Protein AF-A0A6G3X287-F1 (afdb_monomer)

Nearest PDB structures (foldseek):
  3trs-assembly2_D  TM=5.478E-01  e=7.166E+00  Aspergillus niger var. macrosporus
  3eee-assembly4_D  TM=2.713E-01  e=6.325E+00  Caldanaerobacter subterraneus subsp. tengcongensis
  6cww-assembly1_A  TM=2.935E-01  e=8.119E+00  Caldanaerobacter subterraneus

Solvent-accessible surface area (backbone atoms only — not comparable to full-atom values): 8153 Å² total; per-residue (Å²): 59,89,56,36,67,78,74,31,64,61,62,27,22,57,76,70,76,43,78,81,54,96,81,39,68,25,79,47,81,48,66,53,92,80,8,39,23,33,30,35,34,23,57,51,32,62,61,53,52,51,42,50,55,34,48,77,70,73,38,92,62,83,80,76,73,57,78,88,40,50,76,50,76,40,41,14,40,58,55,79,85,87,78,81,65,88,96,59,54,76,75,38,69,54,91,68,94,73,79,75,78,74,60,40,56,43,55,73,65,79,81,44,50,74,67,54,50,49,52,52,52,52,48,50,62,66,44,48,64,57,55,65,73,73,109

Mean predicted aligned error: 8.58 Å

Secondary structure (DSSP, 8-state):
-TTHHHH-HHHHHHHTT----TT--EEEEEE-TT-BEEEEEES-HHHHHHHHHHHHTT--------TTTEEEEEEB-SS----PPTTPPPPBPPPP-S-SPPPB----GGGS-HHHHHHHHHHHHHHHHHHHTT-

Sequence (135 aa):
FPGVLGDDYVAACDALALEPYEEGYGLVLGQDGEGARWTVVVEDAAQVAVAIAAWDCGMEHDLSPDERSMVCALPGWPMDLAVSAPGVPEPHDPETDGEGPAPLTPPDADAWGPAQRRLGADEIAAQWSVWREQL

Radius of gyration: 16.31 Å; Cα contacts (8 Å, |Δi|>4): 160; chains: 1; bounding box: 39×40×42 Å

Organism: NCBI:txid2706086

Foldseek 3Di:
DVCQVPPPQCSVCVVQVHDRDPQGWDWDWDADQQQWIKIWIFSPNVLVVVCVVCVVVVHDDDPPDDPVRTPDIAWADQDDDPDDDPPGDHHDTDDDPPPDDDHRDHPPPVVQDPVRVVVVVVVCVVCVVVVVVVD

pLDDT: mean 82.06, std 10.03, range [46.12, 94.88]

Structure (mmCIF, N/CA/C/O backbone):
data_AF-A0A6G3X287-F1
#
_entry.id   AF-A0A6G3X287-F1
#
loop_
_atom_site.group_PDB
_atom_site.id
_atom_site.type_symbol
_atom_site.label_atom_id
_atom_site.label_alt_id
_atom_site.label_comp_id
_atom_site.label_asym_id
_atom_site.label_entity_id
_atom_site.label_seq_id
_atom_site.pdbx_PDB_ins_code
_atom_site.Cartn_x
_atom_site.Cartn_y
_atom_site.Cartn_z
_atom_site.occupancy
_atom_site.B_iso_or_equiv
_atom_site.auth_seq_id
_atom_site.auth_comp_id
_atom_site.auth_asym_id
_atom_site.auth_atom_id
_atom_site.pdbx_PDB_model_num
ATOM 1 N N . PHE A 1 1 ? -1.193 -6.738 -7.656 1.00 56.53 1 PHE A N 1
ATOM 2 C CA . PHE A 1 1 ? -2.187 -5.817 -7.081 1.00 56.53 1 PHE A CA 1
ATOM 3 C C . PHE A 1 1 ? -2.682 -4.670 -7.973 1.00 56.53 1 PHE A C 1
ATOM 5 O O . PHE A 1 1 ? -3.799 -4.244 -7.700 1.00 56.53 1 PHE A O 1
ATOM 12 N N . PRO A 1 2 ? -1.990 -4.182 -9.029 1.00 46.12 2 PRO A N 1
ATOM 13 C CA . PRO A 1 2 ? -2.613 -3.327 -10.044 1.00 46.12 2 PRO A CA 1
ATOM 14 C C . PRO A 1 2 ? -3.830 -4.054 -10.619 1.00 46.12 2 PRO A C 1
ATOM 16 O O . PRO A 1 2 ? -3.734 -5.241 -10.940 1.00 46.12 2 PRO A O 1
ATOM 19 N N . GLY A 1 3 ? -4.977 -3.385 -10.639 1.00 55.12 3 GLY A N 1
ATOM 20 C CA . GLY A 1 3 ? -6.278 -3.986 -10.927 1.00 55.12 3 GLY A CA 1
ATOM 21 C C . GLY A 1 3 ? -7.033 -4.469 -9.687 1.00 55.12 3 GLY A C 1
ATOM 22 O O . GLY A 1 3 ? -8.170 -4.086 -9.475 1.00 55.12 3 GLY A O 1
ATOM 23 N N . VAL A 1 4 ? -6.401 -5.246 -8.803 1.00 60.88 4 VAL A N 1
ATOM 24 C CA . VAL A 1 4 ? -7.093 -5.791 -7.615 1.00 60.88 4 VAL A CA 1
ATOM 25 C C . VAL A 1 4 ? -7.344 -4.722 -6.548 1.00 60.88 4 VAL A C 1
ATOM 27 O O . VAL A 1 4 ? -8.475 -4.580 -6.123 1.00 60.88 4 VAL A O 1
ATOM 30 N N . LEU A 1 5 ? -6.343 -3.926 -6.143 1.00 64.81 5 LEU A N 1
ATOM 31 C CA . LEU A 1 5 ? -6.552 -2.888 -5.111 1.00 64.81 5 LEU A CA 1
ATOM 32 C C . LEU A 1 5 ? -7.313 -1.656 -5.624 1.00 64.81 5 LEU A C 1
ATOM 34 O O . LEU A 1 5 ? -7.883 -0.922 -4.825 1.00 64.81 5 LEU A O 1
ATOM 38 N N . GLY A 1 6 ? -7.272 -1.402 -6.934 1.00 62.78 6 GLY A N 1
ATOM 39 C CA . GLY A 1 6 ? -7.823 -0.186 -7.542 1.00 62.78 6 GLY A CA 1
ATOM 40 C C . GLY A 1 6 ? -9.167 -0.371 -8.244 1.00 62.78 6 GLY A C 1
ATOM 41 O O . GLY A 1 6 ? -9.958 0.568 -8.258 1.00 62.78 6 GLY A O 1
ATOM 42 N N . ASP A 1 7 ? -9.442 -1.562 -8.793 1.00 68.38 7 ASP A N 1
ATOM 43 C CA . ASP A 1 7 ? -10.591 -1.770 -9.687 1.00 68.38 7 ASP A CA 1
ATOM 44 C C . ASP A 1 7 ? -11.668 -2.696 -9.087 1.00 68.38 7 ASP A C 1
ATOM 46 O O . ASP A 1 7 ? -12.812 -2.659 -9.540 1.00 68.38 7 ASP A O 1
ATOM 50 N N . ASP A 1 8 ? -11.342 -3.503 -8.065 1.00 82.81 8 ASP A N 1
ATOM 51 C CA . ASP A 1 8 ? -12.289 -4.403 -7.386 1.00 82.81 8 ASP A CA 1
ATOM 52 C C . ASP A 1 8 ? -12.073 -4.412 -5.863 1.00 82.81 8 ASP A C 1
ATOM 54 O O . ASP A 1 8 ? -11.265 -5.166 -5.320 1.00 82.81 8 ASP A O 1
ATOM 58 N N . TYR A 1 9 ? -12.838 -3.571 -5.162 1.00 84.94 9 TYR A N 1
ATOM 59 C CA . TYR A 1 9 ? -12.731 -3.404 -3.711 1.00 84.94 9 TYR A CA 1
ATOM 60 C C . TYR A 1 9 ? -12.970 -4.705 -2.926 1.00 84.94 9 TYR A C 1
ATOM 62 O O . TYR A 1 9 ? -12.289 -4.959 -1.936 1.00 84.94 9 TYR A O 1
ATOM 70 N N . VAL A 1 10 ? -13.895 -5.563 -3.365 1.00 88.69 10 VAL A N 1
ATOM 71 C CA . VAL A 1 10 ? -14.188 -6.812 -2.645 1.00 88.69 10 VAL A CA 1
ATOM 72 C C . VAL A 1 10 ? -13.027 -7.789 -2.802 1.00 88.69 10 VAL A C 1
ATOM 74 O O . VAL A 1 10 ? -12.560 -8.353 -1.815 1.00 88.69 10 VAL A O 1
ATOM 77 N N . ALA A 1 11 ? -12.502 -7.931 -4.022 1.00 85.81 11 ALA A N 1
ATOM 78 C CA . ALA A 1 11 ? -11.326 -8.760 -4.265 1.00 85.81 11 ALA A CA 1
ATOM 79 C C . ALA A 1 11 ? -10.074 -8.226 -3.544 1.00 85.81 11 ALA A C 1
ATOM 81 O O . ALA A 1 11 ? -9.231 -9.013 -3.108 1.00 85.81 11 ALA A O 1
ATOM 82 N N . ALA A 1 12 ? -9.950 -6.901 -3.394 1.00 86.88 12 ALA A N 1
ATOM 83 C CA . ALA A 1 12 ? -8.906 -6.267 -2.595 1.00 86.88 12 ALA A CA 1
ATOM 84 C C . ALA A 1 12 ? -8.985 -6.680 -1.122 1.00 86.88 12 ALA A C 1
ATOM 86 O O . ALA A 1 12 ? -7.982 -7.123 -0.564 1.00 86.88 12 ALA A O 1
ATOM 87 N N . CYS A 1 13 ? -10.166 -6.565 -0.506 1.00 91.00 13 CYS A N 1
ATOM 88 C CA . CYS A 1 13 ? -10.376 -6.950 0.888 1.00 91.00 13 CYS A CA 1
ATOM 89 C C . CYS A 1 13 ? -10.074 -8.436 1.111 1.00 91.00 13 CYS A C 1
ATOM 91 O O . CYS A 1 13 ? -9.303 -8.758 2.013 1.00 91.00 13 CYS A O 1
ATOM 93 N N . ASP A 1 14 ? -10.557 -9.321 0.235 1.00 89.50 14 ASP A N 1
ATOM 94 C CA . ASP A 1 14 ? -10.262 -10.758 0.310 1.00 89.50 14 ASP A CA 1
ATOM 95 C C . ASP A 1 14 ? -8.750 -11.039 0.250 1.00 89.50 14 ASP A C 1
ATOM 97 O O . ASP A 1 14 ? -8.225 -11.832 1.034 1.00 89.50 14 ASP A O 1
ATOM 101 N N . ALA A 1 15 ? -8.022 -10.366 -0.649 1.00 86.31 15 ALA A N 1
ATOM 102 C CA . ALA A 1 15 ? -6.577 -10.543 -0.793 1.00 86.31 15 ALA A CA 1
ATOM 103 C C . ALA A 1 15 ? -5.774 -10.024 0.414 1.00 86.31 15 ALA A C 1
ATOM 105 O O . ALA A 1 15 ? -4.663 -10.495 0.658 1.00 86.31 15 ALA A O 1
ATOM 106 N N . LEU A 1 16 ? -6.332 -9.071 1.162 1.00 89.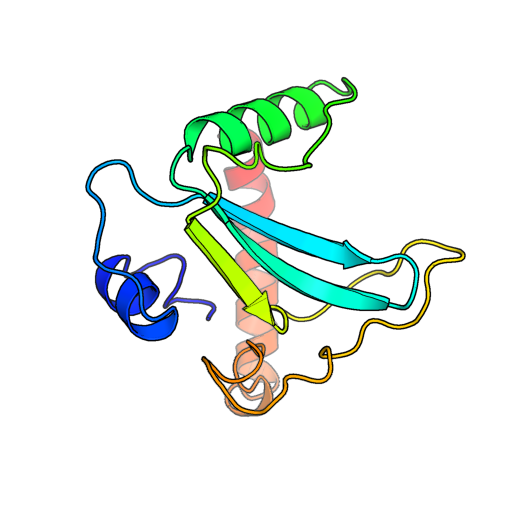38 16 LEU A N 1
ATOM 107 C CA . LEU A 1 16 ? -5.755 -8.521 2.390 1.00 89.38 16 LEU A CA 1
ATOM 108 C C . LEU A 1 16 ? -6.278 -9.219 3.658 1.00 89.38 16 LEU A C 1
ATOM 110 O O . LEU A 1 16 ? -5.883 -8.839 4.758 1.00 89.38 16 LEU A O 1
ATOM 114 N N . ALA A 1 17 ? -7.139 -10.236 3.512 1.00 90.69 17 ALA A N 1
ATOM 115 C CA . ALA A 1 17 ? -7.843 -10.904 4.607 1.00 90.69 17 ALA A CA 1
ATOM 116 C C . ALA A 1 17 ? -8.657 -9.934 5.493 1.00 90.69 17 ALA A C 1
ATOM 118 O O . ALA A 1 17 ? -8.681 -10.058 6.718 1.00 90.69 17 ALA A O 1
ATOM 119 N N . LEU A 1 18 ? -9.328 -8.972 4.857 1.00 91.50 18 LEU A N 1
ATOM 120 C CA . LEU A 1 18 ? -10.204 -7.982 5.480 1.00 91.50 18 LEU A CA 1
ATOM 121 C C . LEU A 1 18 ? -11.662 -8.253 5.107 1.00 91.50 18 LEU A C 1
ATOM 123 O O . LEU A 1 18 ? -11.959 -8.704 4.002 1.00 91.50 18 LEU A O 1
ATOM 127 N N . GLU A 1 19 ? -12.585 -7.913 6.001 1.00 93.62 19 GLU A N 1
ATOM 128 C CA . GLU A 1 19 ? -14.002 -7.836 5.644 1.00 93.62 19 GLU A CA 1
ATOM 129 C C . GLU A 1 19 ? -14.263 -6.525 4.882 1.00 93.62 19 GLU A C 1
ATOM 131 O O . GLU A 1 19 ? -13.752 -5.484 5.295 1.00 93.62 19 GLU A O 1
ATOM 136 N N . PRO A 1 20 ? -15.042 -6.522 3.783 1.00 93.00 20 PRO A N 1
ATOM 137 C CA . PRO A 1 20 ? -15.393 -5.283 3.096 1.00 93.00 20 PRO A CA 1
ATOM 138 C C . PRO A 1 20 ? -16.097 -4.289 4.025 1.00 93.00 20 PRO A C 1
ATOM 140 O O . PRO A 1 20 ? -17.098 -4.622 4.662 1.00 93.00 20 PRO A O 1
ATOM 143 N N . TYR A 1 21 ? -15.602 -3.054 4.047 1.00 91.00 21 TYR A N 1
ATOM 144 C CA . TYR A 1 21 ? -16.107 -1.975 4.884 1.00 91.00 21 TYR A CA 1
ATOM 145 C C . TYR A 1 21 ? -16.709 -0.854 4.034 1.00 91.00 21 TYR A C 1
ATOM 147 O O . TYR A 1 21 ? -16.140 -0.451 3.022 1.00 91.00 21 TYR A O 1
ATOM 155 N N . GLU A 1 22 ? -17.880 -0.346 4.423 1.00 87.94 22 GLU A N 1
ATOM 156 C CA . GLU A 1 22 ? -18.648 0.605 3.604 1.00 87.94 22 GLU A CA 1
ATOM 157 C C . GLU A 1 22 ? -17.914 1.939 3.400 1.00 87.94 22 GLU A C 1
ATOM 159 O O . GLU A 1 22 ? -17.983 2.523 2.320 1.00 87.94 22 GLU A O 1
ATOM 164 N N . GLU A 1 23 ? -17.180 2.396 4.414 1.00 86.94 23 GLU A N 1
ATOM 165 C CA . GLU A 1 23 ? -16.430 3.659 4.366 1.00 86.94 23 GLU A CA 1
ATOM 166 C C . GLU A 1 23 ? -15.044 3.486 3.713 1.00 86.94 23 GLU A C 1
ATOM 168 O O . GLU A 1 23 ? -14.364 4.470 3.418 1.00 86.94 23 GLU A O 1
ATOM 173 N N . GLY A 1 24 ? -14.665 2.241 3.403 1.00 88.75 24 GLY A N 1
ATOM 174 C CA . GLY A 1 24 ? -13.401 1.887 2.767 1.00 88.75 24 GLY A CA 1
ATOM 175 C C . GLY A 1 24 ? -12.218 1.823 3.735 1.00 88.75 24 GLY A C 1
ATOM 176 O O . GLY A 1 24 ? -12.328 2.119 4.918 1.00 88.75 24 GLY A O 1
ATOM 177 N N . TYR A 1 25 ? -11.060 1.421 3.212 1.00 90.94 25 TYR A N 1
ATOM 178 C CA . TYR A 1 25 ? -9.808 1.383 3.968 1.00 90.94 25 TYR A CA 1
ATOM 179 C C . TYR A 1 25 ? -8.764 2.287 3.324 1.00 90.94 25 TYR A C 1
ATOM 181 O O . TYR A 1 25 ? -8.650 2.352 2.098 1.00 90.94 25 TYR A O 1
ATOM 189 N N . GLY A 1 26 ? -7.962 2.940 4.158 1.00 89.06 26 GLY A N 1
ATOM 190 C CA . GLY A 1 26 ? -6.700 3.541 3.753 1.00 89.06 26 GLY A CA 1
ATOM 191 C C . GLY A 1 26 ? -5.559 2.531 3.874 1.00 89.06 26 GLY A C 1
ATOM 192 O O . GLY A 1 26 ? -5.539 1.711 4.792 1.00 89.06 26 GLY A O 1
ATOM 193 N N . LEU A 1 27 ? -4.590 2.605 2.961 1.00 90.00 27 LEU A N 1
ATOM 194 C CA . LEU A 1 27 ? -3.342 1.847 3.046 1.00 90.00 27 LEU A CA 1
ATOM 195 C C . LEU A 1 27 ? -2.173 2.819 3.187 1.00 90.00 27 LEU A C 1
ATOM 197 O O . LEU A 1 27 ? -1.968 3.672 2.324 1.00 90.00 27 LEU A O 1
ATOM 201 N N . VAL A 1 28 ? -1.390 2.666 4.253 1.00 90.06 28 VAL A N 1
ATOM 202 C CA . VAL A 1 28 ? -0.162 3.433 4.486 1.00 90.06 28 VAL A CA 1
ATOM 203 C C . VAL A 1 28 ? 1.030 2.494 4.363 1.00 90.06 28 VAL A C 1
ATOM 205 O O . VAL A 1 28 ? 1.176 1.547 5.133 1.00 90.06 28 VAL A O 1
ATOM 208 N N . LEU A 1 29 ? 1.880 2.741 3.368 1.00 90.81 29 LEU A N 1
ATOM 209 C CA . LEU A 1 29 ? 3.062 1.934 3.089 1.00 90.81 29 LEU A CA 1
ATOM 210 C C . LEU A 1 29 ? 4.272 2.601 3.740 1.00 90.81 29 LEU A C 1
ATOM 212 O O . LEU A 1 29 ? 4.634 3.722 3.385 1.00 90.81 29 LEU A O 1
ATOM 216 N N . GLY A 1 30 ? 4.884 1.913 4.698 1.00 90.56 30 GLY A N 1
ATOM 217 C CA . GLY A 1 30 ? 6.000 2.426 5.484 1.00 90.56 30 GLY A CA 1
ATOM 218 C C . GLY A 1 30 ? 7.220 1.517 5.435 1.00 90.56 30 GLY A C 1
ATOM 219 O O . GLY A 1 30 ? 7.113 0.313 5.198 1.00 90.56 30 GLY A O 1
ATOM 220 N N . GLN A 1 31 ? 8.380 2.121 5.678 1.00 92.06 31 GLN A N 1
ATOM 221 C CA . GLN A 1 31 ? 9.644 1.442 5.935 1.00 92.06 31 GLN A CA 1
ATOM 222 C C . GLN A 1 31 ? 10.178 1.940 7.278 1.00 92.06 31 GLN A C 1
ATOM 224 O O . GLN A 1 31 ? 10.215 3.151 7.506 1.00 92.06 31 GLN A O 1
ATOM 229 N N . ASP A 1 32 ? 10.583 1.031 8.160 1.00 89.81 32 ASP A N 1
ATOM 230 C CA . ASP A 1 32 ? 11.211 1.411 9.425 1.00 89.81 32 ASP A CA 1
ATOM 231 C C . ASP A 1 32 ? 12.707 1.756 9.266 1.00 89.81 32 ASP A C 1
ATOM 233 O O . ASP A 1 32 ? 13.290 1.694 8.180 1.00 89.81 32 ASP A O 1
ATOM 237 N N . GLY A 1 33 ? 13.343 2.155 10.371 1.00 88.44 33 GLY A N 1
ATOM 238 C CA . GLY A 1 33 ? 14.750 2.564 10.380 1.00 88.44 33 GLY A CA 1
ATOM 239 C C . GLY A 1 33 ? 15.752 1.440 10.088 1.00 88.44 33 GLY A C 1
ATOM 240 O O . GLY A 1 33 ? 16.909 1.738 9.795 1.00 88.44 33 GLY A O 1
ATOM 241 N N . GLU A 1 34 ? 15.331 0.176 10.155 1.00 92.38 34 GLU A N 1
ATOM 242 C CA . GLU A 1 34 ? 16.160 -0.994 9.836 1.00 92.38 34 GLU A CA 1
ATOM 243 C C . GLU A 1 34 ? 15.926 -1.479 8.401 1.00 92.38 34 GLU A C 1
ATOM 245 O O . GLU A 1 34 ? 16.769 -2.163 7.823 1.00 92.38 34 GLU A O 1
ATOM 250 N N . GLY A 1 35 ? 14.831 -1.037 7.789 1.00 92.50 35 GLY A N 1
ATOM 251 C CA . GLY A 1 35 ? 14.454 -1.312 6.416 1.00 92.50 35 GLY A CA 1
ATOM 252 C C . GLY A 1 35 ? 13.314 -2.304 6.270 1.00 92.50 35 GLY A C 1
ATOM 253 O O . GLY A 1 35 ? 12.979 -2.669 5.144 1.00 92.50 35 GLY A O 1
ATOM 254 N N . ALA A 1 36 ? 12.691 -2.718 7.368 1.00 94.19 36 ALA A N 1
ATOM 255 C CA . ALA A 1 36 ? 11.544 -3.595 7.291 1.00 94.19 36 ALA A CA 1
ATOM 256 C C . ALA A 1 36 ? 10.359 -2.822 6.697 1.00 94.19 36 ALA A C 1
ATOM 258 O O . ALA A 1 36 ? 10.034 -1.707 7.126 1.00 94.19 36 ALA A O 1
ATOM 259 N N . ARG A 1 37 ? 9.737 -3.397 5.665 1.00 94.88 37 ARG A N 1
ATOM 260 C CA . ARG A 1 37 ? 8.583 -2.795 4.985 1.00 94.88 37 ARG A CA 1
ATOM 261 C C . ARG A 1 37 ? 7.261 -3.342 5.505 1.00 94.88 37 ARG A C 1
ATOM 263 O O . ARG A 1 37 ? 7.072 -4.554 5.612 1.00 94.88 37 ARG A O 1
ATOM 270 N N . TRP A 1 38 ? 6.328 -2.428 5.739 1.00 93.69 38 TRP A N 1
ATOM 271 C CA . TRP A 1 38 ? 4.999 -2.712 6.264 1.00 93.69 38 TRP A CA 1
ATOM 272 C C . TRP A 1 38 ? 3.926 -1.973 5.466 1.00 93.69 38 TRP A C 1
ATOM 274 O O . TRP A 1 38 ? 4.128 -0.840 5.022 1.00 93.69 38 TRP A O 1
ATOM 284 N N . THR A 1 39 ? 2.766 -2.605 5.329 1.00 93.44 39 THR A N 1
ATOM 285 C CA . THR A 1 39 ? 1.525 -1.988 4.859 1.00 93.44 39 THR A CA 1
ATOM 286 C C . THR A 1 39 ? 0.554 -1.928 6.030 1.00 93.44 39 THR A C 1
ATOM 288 O O . THR A 1 39 ? 0.087 -2.961 6.504 1.00 93.44 39 THR A O 1
ATOM 291 N N . VAL A 1 40 ? 0.249 -0.727 6.510 1.00 92.75 40 VAL A N 1
ATOM 292 C CA . VAL A 1 40 ? -0.731 -0.517 7.578 1.00 92.75 40 VAL A CA 1
ATOM 293 C C . VAL A 1 40 ? -2.098 -0.249 6.966 1.00 92.75 40 VAL A C 1
ATOM 295 O O . VAL A 1 40 ? -2.241 0.633 6.118 1.00 92.75 40 VAL A O 1
ATOM 298 N N . VAL A 1 41 ? -3.096 -1.008 7.409 1.00 92.75 41 VAL A N 1
ATOM 299 C CA . VAL A 1 41 ? -4.500 -0.839 7.029 1.00 92.75 41 VAL A CA 1
ATOM 300 C C . VAL A 1 41 ? -5.183 0.040 8.069 1.00 92.75 41 VAL A C 1
ATOM 302 O O . VAL A 1 41 ? -5.119 -0.259 9.264 1.00 92.75 41 VAL A O 1
ATOM 305 N N . VAL A 1 42 ? -5.857 1.097 7.619 1.00 92.38 42 VAL A N 1
ATOM 306 C CA . VAL A 1 42 ? -6.616 2.013 8.481 1.00 92.38 42 VAL A CA 1
ATOM 307 C C . VAL A 1 42 ? -8.071 2.099 8.044 1.00 92.38 42 VAL A C 1
ATOM 309 O O . VAL A 1 42 ? -8.351 2.107 6.848 1.00 92.38 42 VAL A O 1
ATOM 312 N N . GLU A 1 43 ? -8.999 2.189 8.993 1.00 91.50 43 GLU A N 1
ATOM 313 C CA . GLU A 1 43 ? -10.432 2.372 8.701 1.00 91.50 43 GLU A CA 1
ATOM 314 C C . GLU A 1 43 ? -10.808 3.833 8.402 1.00 91.50 43 GLU A C 1
ATOM 316 O O . GLU A 1 43 ? -11.826 4.092 7.769 1.00 91.50 43 GLU A O 1
ATOM 321 N N . ASP A 1 44 ? -9.960 4.796 8.779 1.00 87.38 44 ASP A N 1
ATOM 322 C CA . ASP A 1 44 ? -10.146 6.206 8.426 1.00 87.38 44 ASP A CA 1
ATOM 323 C C . ASP A 1 44 ? -9.454 6.532 7.093 1.00 87.38 44 ASP A C 1
ATOM 325 O O . ASP A 1 44 ? -8.329 7.039 7.032 1.00 87.38 44 ASP A O 1
ATOM 329 N N . ALA A 1 45 ? -10.145 6.246 5.989 1.00 80.62 45 ALA A N 1
ATOM 330 C CA . ALA A 1 45 ? -9.677 6.616 4.654 1.00 80.62 45 ALA A CA 1
ATOM 331 C C . ALA A 1 45 ? -9.566 8.146 4.465 1.00 80.62 45 ALA A C 1
ATOM 333 O O . ALA A 1 45 ? -8.770 8.619 3.645 1.00 80.62 45 ALA A O 1
ATOM 334 N N . ALA A 1 46 ? -10.324 8.940 5.233 1.00 81.94 46 ALA A N 1
ATOM 335 C CA . ALA A 1 46 ? -10.295 10.395 5.142 1.00 81.94 46 ALA A CA 1
ATOM 336 C C . ALA A 1 46 ? -8.994 10.974 5.717 1.00 81.94 46 ALA A C 1
ATOM 338 O O . ALA A 1 46 ? -8.476 11.945 5.164 1.00 81.94 46 ALA A O 1
ATOM 339 N N . GLN A 1 47 ? -8.420 10.358 6.756 1.00 81.06 47 GLN A N 1
ATOM 340 C CA . GLN A 1 47 ? -7.104 10.730 7.287 1.00 81.06 47 GLN A CA 1
ATOM 341 C C . GLN A 1 47 ? -6.024 10.676 6.194 1.00 81.06 47 GLN A C 1
ATOM 343 O O . GLN A 1 47 ? -5.252 11.624 6.033 1.00 81.06 47 GLN A O 1
ATOM 348 N N . VAL A 1 48 ? -6.008 9.607 5.394 1.00 79.00 48 VAL A N 1
ATOM 349 C CA . VAL A 1 48 ? -5.060 9.454 4.278 1.00 79.00 48 VAL A CA 1
ATOM 350 C C . VAL A 1 48 ? -5.299 10.522 3.207 1.00 79.00 48 VAL A C 1
ATOM 352 O O . VAL A 1 48 ? -4.348 11.145 2.733 1.00 79.00 48 VAL A O 1
ATOM 355 N N . ALA A 1 49 ? -6.560 10.797 2.863 1.00 82.19 49 ALA A N 1
ATOM 356 C CA . ALA A 1 49 ? -6.905 11.838 1.894 1.00 82.19 49 ALA A CA 1
ATOM 357 C C . ALA A 1 49 ? -6.461 13.242 2.348 1.00 82.19 49 ALA A C 1
ATOM 359 O O . ALA A 1 49 ? -5.935 14.018 1.549 1.00 82.19 49 ALA A O 1
ATOM 360 N N . VAL A 1 50 ? -6.624 13.565 3.635 1.00 84.44 50 VAL A N 1
ATOM 361 C CA . VAL A 1 50 ? -6.159 14.832 4.223 1.00 84.44 50 VAL A CA 1
ATOM 362 C C . VAL A 1 50 ? -4.639 14.943 4.156 1.00 84.44 50 VAL A C 1
ATOM 364 O O . VAL A 1 50 ? -4.124 16.009 3.814 1.00 84.44 50 VAL A O 1
ATOM 367 N N . ALA A 1 51 ? -3.920 13.859 4.446 1.00 82.31 51 ALA A N 1
ATOM 368 C CA . ALA A 1 51 ? -2.466 13.848 4.388 1.00 82.31 51 ALA A CA 1
ATOM 369 C C . ALA A 1 51 ? -1.938 14.101 2.966 1.00 82.31 51 ALA A C 1
ATOM 371 O O . ALA A 1 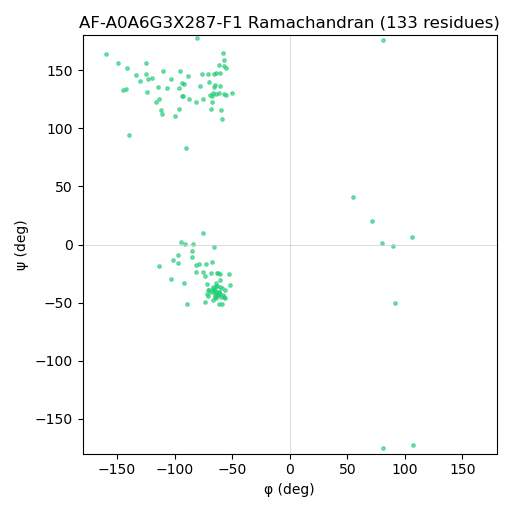51 ? -1.041 14.926 2.786 1.00 82.31 51 ALA A O 1
ATOM 372 N N . ILE A 1 52 ? -2.547 13.465 1.957 1.00 80.75 52 ILE A N 1
ATOM 373 C CA . ILE A 1 52 ? -2.242 13.706 0.538 1.00 80.75 52 ILE A CA 1
ATOM 374 C C . ILE A 1 52 ? -2.483 15.178 0.188 1.00 80.75 52 ILE A C 1
ATOM 376 O O . ILE A 1 52 ? -1.579 15.848 -0.306 1.00 80.75 52 ILE A O 1
ATOM 380 N N . ALA A 1 53 ? -3.660 15.715 0.527 1.00 83.94 53 ALA A N 1
ATOM 381 C CA . ALA A 1 53 ? -4.004 17.103 0.228 1.00 83.94 53 ALA A CA 1
ATOM 382 C C . ALA A 1 53 ? -3.047 18.110 0.898 1.00 83.94 53 ALA A C 1
ATOM 384 O O . ALA A 1 53 ? -2.711 19.143 0.315 1.00 83.94 53 ALA A O 1
ATOM 385 N N . ALA A 1 54 ? -2.584 17.820 2.118 1.00 84.81 54 ALA A N 1
ATOM 386 C CA . ALA A 1 54 ? -1.605 18.654 2.808 1.00 84.81 54 ALA A CA 1
ATOM 387 C C . ALA A 1 54 ? -0.259 18.680 2.068 1.00 84.81 54 ALA A C 1
ATOM 389 O O . ALA A 1 54 ? 0.293 19.761 1.843 1.00 84.81 54 ALA A O 1
ATOM 390 N N . TRP A 1 55 ? 0.230 17.5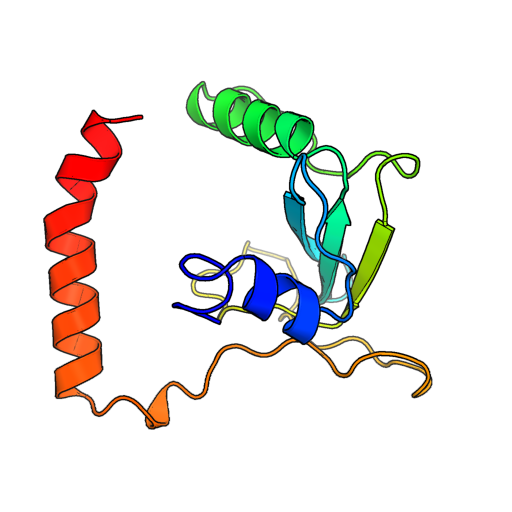16 1.637 1.00 82.44 55 TRP A N 1
ATOM 391 C CA . TRP A 1 55 ? 1.471 17.397 0.870 1.00 82.44 55 TRP A CA 1
ATOM 392 C C . TRP A 1 55 ? 1.375 18.051 -0.510 1.00 82.44 55 TRP A C 1
ATOM 394 O O . TRP A 1 55 ? 2.311 18.747 -0.908 1.00 82.44 55 TRP A O 1
ATOM 404 N N . ASP A 1 56 ? 0.238 17.926 -1.197 1.00 83.31 56 ASP A N 1
ATOM 405 C CA . ASP A 1 56 ? -0.015 18.613 -2.472 1.00 83.31 56 ASP A CA 1
ATOM 406 C C . ASP A 1 56 ? 0.049 20.142 -2.322 1.00 83.31 56 ASP A C 1
ATOM 408 O O . ASP A 1 56 ? 0.485 20.858 -3.226 1.00 83.31 56 ASP A O 1
ATOM 412 N N . CYS A 1 57 ? -0.309 20.658 -1.143 1.00 88.56 57 CYS A N 1
ATOM 413 C CA . CYS A 1 57 ? -0.183 22.074 -0.799 1.00 88.56 57 CYS A CA 1
ATOM 414 C C . CYS A 1 57 ? 1.217 22.474 -0.293 1.00 88.56 57 CYS A C 1
ATOM 416 O O . CYS A 1 57 ? 1.429 23.637 0.062 1.00 88.56 57 CYS A O 1
ATOM 418 N N . GLY A 1 58 ? 2.170 21.541 -0.223 1.00 85.19 58 GLY A N 1
ATOM 419 C CA . GLY A 1 58 ? 3.512 21.770 0.316 1.00 85.19 58 GLY A CA 1
ATOM 420 C C . GLY A 1 58 ? 3.552 21.951 1.836 1.00 85.19 58 GLY A C 1
ATOM 421 O O . GLY A 1 58 ? 4.500 22.543 2.355 1.00 85.19 58 GLY A O 1
ATOM 422 N N . MET A 1 59 ? 2.523 21.490 2.549 1.00 85.56 59 MET A N 1
ATOM 423 C CA . MET A 1 59 ? 2.482 21.487 4.008 1.00 85.56 59 MET A CA 1
ATOM 424 C C . MET A 1 59 ? 2.980 20.144 4.543 1.00 85.56 59 MET A C 1
ATOM 426 O O . MET A 1 59 ? 2.637 19.086 4.019 1.00 85.56 59 MET A O 1
ATOM 430 N N . GLU A 1 60 ? 3.765 20.184 5.620 1.00 81.44 60 GLU A N 1
ATOM 431 C CA . GLU A 1 60 ? 4.133 18.970 6.346 1.00 81.44 60 GLU A CA 1
ATOM 432 C C . GLU A 1 60 ? 2.890 18.353 7.000 1.00 81.44 60 GLU A C 1
ATOM 434 O O . GLU A 1 60 ? 2.072 19.048 7.610 1.00 81.44 60 GLU A O 1
ATOM 439 N N . HIS A 1 61 ? 2.765 17.035 6.884 1.00 81.94 61 HIS A N 1
ATOM 440 C CA . HIS A 1 61 ? 1.748 16.243 7.563 1.00 81.94 61 HIS A CA 1
ATOM 441 C C . HIS A 1 61 ? 2.352 14.894 7.939 1.00 81.94 61 HIS A C 1
ATOM 443 O O . HIS A 1 61 ? 3.018 14.274 7.106 1.00 81.94 61 HIS A O 1
ATOM 449 N N . ASP A 1 62 ? 2.141 14.472 9.184 1.00 80.50 62 ASP A N 1
ATOM 450 C CA . ASP A 1 62 ? 2.579 13.163 9.656 1.00 80.50 62 ASP A CA 1
ATOM 451 C C . ASP A 1 62 ? 1.641 12.087 9.103 1.00 80.50 62 ASP A C 1
ATOM 453 O O . ASP A 1 62 ? 0.426 12.172 9.259 1.00 80.50 62 ASP A O 1
ATOM 457 N N . LEU A 1 63 ? 2.219 11.097 8.429 1.00 74.19 63 LEU A N 1
ATOM 458 C CA . LEU A 1 63 ? 1.497 9.964 7.854 1.00 74.19 63 LEU A CA 1
ATOM 459 C C . LEU A 1 63 ? 1.406 8.779 8.817 1.00 74.19 63 LEU A C 1
ATOM 461 O O . LEU A 1 63 ? 0.839 7.752 8.450 1.00 74.19 63 LEU A O 1
ATOM 465 N N . SER A 1 64 ? 1.956 8.905 10.026 1.00 79.00 64 SER A N 1
ATOM 466 C CA . SER A 1 64 ? 1.818 7.903 11.077 1.00 79.00 64 SER A CA 1
ATOM 467 C C . SER A 1 64 ? 0.331 7.721 11.403 1.00 79.00 64 SER A C 1
ATOM 469 O O . SER A 1 64 ? -0.308 8.673 11.864 1.00 79.00 64 SER A O 1
ATOM 471 N N . PRO A 1 65 ? -0.250 6.535 11.152 1.00 77.38 65 PRO A N 1
ATOM 472 C CA . PRO A 1 65 ? -1.652 6.298 11.458 1.00 77.38 65 PRO A CA 1
ATOM 473 C C . PRO A 1 65 ? -1.937 6.461 12.948 1.00 77.38 65 PRO A C 1
ATOM 475 O O . PRO A 1 65 ? -1.090 6.130 13.780 1.00 77.38 65 PRO A O 1
ATOM 478 N N . ASP A 1 66 ? -3.143 6.920 13.293 1.00 81.12 66 ASP A N 1
ATOM 479 C CA . ASP A 1 66 ? -3.594 6.843 14.684 1.00 81.12 66 ASP A CA 1
ATOM 480 C C . ASP A 1 66 ? -3.779 5.359 15.036 1.00 81.12 66 ASP A C 1
ATOM 482 O O . ASP A 1 66 ? -4.472 4.629 14.330 1.00 81.12 66 ASP A O 1
ATOM 486 N N . GLU A 1 67 ? -3.181 4.898 16.137 1.00 81.38 67 GLU A N 1
ATOM 487 C CA . GLU A 1 67 ? -3.329 3.516 16.618 1.00 81.38 67 GLU A CA 1
ATOM 488 C C . GLU A 1 67 ? -4.801 3.102 16.768 1.00 81.38 67 GLU A C 1
ATOM 490 O O . GLU A 1 67 ? -5.125 1.921 16.688 1.00 81.38 67 GLU A O 1
ATOM 495 N N . ARG A 1 68 ? -5.708 4.065 16.978 1.00 84.62 68 ARG A N 1
ATOM 496 C CA . ARG A 1 68 ? -7.151 3.823 17.089 1.00 84.62 68 ARG A CA 1
ATOM 497 C C . ARG A 1 68 ? -7.831 3.513 15.764 1.00 84.62 68 ARG A C 1
ATOM 499 O O . ARG A 1 68 ? -8.875 2.875 15.800 1.00 84.62 68 ARG A O 1
ATOM 506 N N . SER A 1 69 ? -7.289 3.994 14.647 1.00 87.19 69 SER A N 1
ATOM 507 C CA . SER A 1 69 ? -7.813 3.727 13.304 1.00 87.19 69 SER A CA 1
ATOM 508 C C . SER A 1 69 ? -7.079 2.578 12.613 1.00 87.19 69 SER A C 1
ATOM 510 O O . SER A 1 69 ? -7.520 2.123 11.558 1.00 87.19 69 SER A O 1
ATOM 512 N N . MET A 1 70 ? -5.975 2.089 13.190 1.00 91.31 70 MET A N 1
ATOM 513 C CA . MET A 1 70 ? -5.257 0.919 12.691 1.00 91.31 70 MET A CA 1
ATOM 514 C C . MET A 1 70 ? -6.093 -0.355 12.857 1.00 91.31 70 MET A C 1
ATOM 516 O O . MET A 1 70 ? -6.447 -0.753 13.965 1.00 91.31 70 MET A O 1
ATOM 520 N N . VAL A 1 71 ? -6.331 -1.039 11.741 1.00 93.50 71 VAL A N 1
ATOM 521 C CA . VAL A 1 71 ? -7.019 -2.335 11.703 1.00 93.50 71 VAL A CA 1
ATOM 522 C C . VAL A 1 71 ? -6.006 -3.466 11.844 1.00 93.50 71 VAL A C 1
ATOM 524 O O . VAL A 1 71 ? -6.151 -4.353 12.683 1.00 93.50 71 VAL A O 1
ATOM 527 N N . CYS A 1 72 ? -4.958 -3.432 11.021 1.00 92.50 72 CYS A N 1
ATOM 528 C CA . CYS A 1 72 ? -3.858 -4.385 11.068 1.00 92.50 72 CYS A CA 1
ATOM 529 C C . CYS A 1 72 ? -2.605 -3.827 10.381 1.00 92.50 72 CYS A C 1
ATOM 531 O O . CYS A 1 72 ? -2.662 -2.868 9.606 1.00 92.50 72 CYS A O 1
ATOM 533 N N . ALA A 1 73 ? -1.466 -4.461 10.656 1.00 91.44 73 ALA A N 1
ATOM 534 C CA . ALA A 1 73 ? -0.223 -4.256 9.927 1.00 91.44 73 ALA A CA 1
ATOM 535 C C . ALA A 1 73 ? 0.122 -5.541 9.172 1.00 91.44 73 ALA A C 1
ATOM 537 O O . ALA A 1 73 ? 0.199 -6.619 9.762 1.00 91.44 73 ALA A O 1
ATOM 538 N N . LEU A 1 74 ? 0.313 -5.415 7.864 1.00 93.56 74 LEU A N 1
ATOM 539 C CA . LEU A 1 74 ? 0.660 -6.507 6.968 1.00 93.56 74 LEU A CA 1
ATOM 540 C C . LEU A 1 74 ? 2.134 -6.377 6.565 1.00 93.56 74 LEU A C 1
ATOM 542 O O . LEU A 1 74 ? 2.574 -5.272 6.229 1.00 93.56 74 LEU A O 1
ATOM 546 N N . PRO A 1 75 ? 2.914 -7.468 6.589 1.00 94.12 75 PRO A N 1
ATOM 547 C CA . PRO A 1 75 ? 4.298 -7.433 6.135 1.00 94.12 75 PRO A CA 1
ATOM 548 C C . PRO A 1 75 ? 4.367 -7.151 4.628 1.00 94.12 75 PRO A C 1
ATOM 550 O O . PRO A 1 75 ? 3.502 -7.590 3.872 1.00 94.12 75 PRO A O 1
ATOM 553 N N . GLY A 1 76 ? 5.403 -6.448 4.169 1.00 93.56 76 GLY A N 1
ATOM 554 C CA . GLY A 1 76 ? 5.643 -6.215 2.742 1.00 93.56 76 GLY A CA 1
ATOM 555 C C . GLY A 1 76 ? 4.819 -5.084 2.116 1.00 93.56 76 GLY A C 1
ATOM 556 O O . GLY A 1 76 ? 4.084 -4.360 2.793 1.00 93.56 76 GLY A O 1
ATOM 557 N N . TRP A 1 77 ? 4.957 -4.929 0.795 1.00 93.06 77 TRP A N 1
ATOM 558 C CA . TRP A 1 77 ? 4.266 -3.912 -0.006 1.00 93.06 77 TRP A CA 1
ATOM 559 C C . TRP A 1 77 ? 3.593 -4.530 -1.238 1.00 93.06 77 TRP A C 1
ATOM 561 O O . TRP A 1 77 ? 4.203 -5.343 -1.935 1.00 93.06 77 TRP A O 1
ATOM 571 N N . PRO A 1 78 ? 2.380 -4.086 -1.610 1.00 88.25 78 PRO A N 1
ATOM 572 C CA . PRO A 1 78 ? 1.694 -4.554 -2.816 1.00 88.25 78 PRO A CA 1
ATOM 573 C C . PRO A 1 78 ? 2.265 -3.973 -4.129 1.00 88.25 78 PRO A C 1
ATOM 575 O O . PRO A 1 78 ? 1.649 -4.121 -5.190 1.00 88.25 78 PRO A O 1
ATOM 578 N N . MET A 1 79 ? 3.413 -3.291 -4.076 1.00 85.56 79 MET A N 1
ATOM 579 C CA . MET A 1 79 ? 4.043 -2.595 -5.199 1.00 85.56 79 MET A CA 1
ATOM 580 C C . MET A 1 79 ? 5.573 -2.570 -5.083 1.00 85.56 79 MET A C 1
ATOM 582 O O . MET A 1 79 ? 6.125 -2.664 -3.987 1.00 85.56 79 MET A O 1
ATOM 586 N N . ASP A 1 80 ? 6.245 -2.418 -6.225 1.00 82.56 80 ASP A N 1
ATOM 587 C CA . ASP A 1 80 ? 7.700 -2.277 -6.299 1.00 82.56 80 ASP A CA 1
ATOM 588 C C . ASP A 1 80 ? 8.169 -0.880 -5.875 1.00 82.56 80 ASP A C 1
ATOM 590 O O . ASP A 1 80 ? 7.520 0.131 -6.164 1.00 82.56 80 ASP A O 1
ATOM 594 N N . LEU A 1 81 ? 9.352 -0.815 -5.256 1.00 83.94 81 LEU A N 1
ATOM 595 C CA . LEU A 1 81 ? 10.015 0.453 -4.964 1.00 83.94 81 LEU A CA 1
ATOM 596 C C . LEU A 1 81 ? 10.751 0.969 -6.206 1.00 83.94 81 LEU A C 1
ATOM 598 O O . LEU A 1 81 ? 11.653 0.313 -6.723 1.00 83.94 81 LEU A O 1
ATOM 602 N N . ALA A 1 82 ? 10.411 2.180 -6.648 1.00 81.44 82 ALA A N 1
ATOM 603 C CA . ALA A 1 82 ? 11.086 2.827 -7.774 1.00 81.44 82 ALA A CA 1
ATOM 604 C C . ALA A 1 82 ? 12.266 3.720 -7.351 1.00 81.44 82 ALA A C 1
ATOM 606 O O . ALA A 1 82 ? 13.236 3.858 -8.096 1.00 81.44 82 ALA A O 1
ATOM 607 N N . VAL A 1 83 ? 12.175 4.361 -6.180 1.00 80.25 83 VAL A N 1
ATOM 608 C CA . VAL A 1 83 ? 13.160 5.335 -5.687 1.00 80.25 83 VAL A CA 1
ATOM 609 C C . VAL A 1 83 ? 13.331 5.174 -4.181 1.00 80.25 83 VAL A C 1
ATOM 611 O O . VAL A 1 83 ? 12.343 5.133 -3.456 1.00 80.25 83 VAL A O 1
ATOM 614 N N . SER A 1 84 ? 14.579 5.145 -3.713 1.00 82.94 84 SER A N 1
ATOM 615 C CA . SER A 1 84 ? 14.918 5.090 -2.287 1.00 82.94 84 SER A CA 1
ATOM 616 C C . SER A 1 84 ? 15.366 6.456 -1.769 1.00 82.94 84 SER A C 1
ATOM 618 O O . SER A 1 84 ? 16.094 7.185 -2.450 1.00 82.94 84 SER A O 1
ATOM 620 N N . ALA A 1 85 ? 14.978 6.786 -0.538 1.00 80.06 85 ALA A N 1
ATOM 621 C CA . ALA A 1 85 ? 15.485 7.965 0.150 1.00 80.06 85 ALA A CA 1
ATOM 622 C C . ALA A 1 85 ? 16.970 7.778 0.541 1.00 80.06 85 ALA A C 1
ATOM 624 O O . ALA A 1 85 ? 17.361 6.691 0.976 1.00 80.06 85 ALA A O 1
ATOM 625 N N . PRO A 1 86 ? 17.824 8.813 0.421 1.00 84.75 86 PRO A N 1
ATOM 626 C CA . PRO A 1 86 ? 19.223 8.714 0.829 1.00 84.75 86 PRO A CA 1
ATOM 627 C C . PRO A 1 86 ? 19.374 8.390 2.320 1.00 84.75 86 PRO A C 1
ATOM 629 O O . PRO A 1 86 ? 18.732 9.011 3.162 1.00 84.75 86 PRO A O 1
ATOM 632 N N . GLY A 1 87 ? 20.282 7.468 2.649 1.00 86.62 87 GLY A N 1
ATOM 633 C CA . GLY A 1 87 ? 20.600 7.115 4.038 1.00 86.62 87 GLY A CA 1
ATOM 634 C C . GLY A 1 87 ? 19.610 6.158 4.706 1.00 86.62 87 GLY A C 1
ATOM 635 O O . GLY A 1 87 ? 19.821 5.807 5.863 1.00 86.62 87 GLY A O 1
ATOM 636 N N . VAL A 1 88 ? 18.579 5.712 3.987 1.00 86.44 88 VAL A N 1
ATOM 637 C CA . VAL A 1 88 ? 17.654 4.668 4.435 1.00 86.44 88 VAL A CA 1
ATOM 638 C C . VAL A 1 88 ? 18.163 3.297 3.948 1.00 86.44 88 VAL A C 1
ATOM 640 O O . VAL A 1 88 ? 18.643 3.218 2.812 1.00 86.44 88 VAL A O 1
ATOM 643 N N . PRO A 1 89 ? 18.109 2.228 4.772 1.00 92.25 89 PRO A N 1
ATOM 644 C CA . PRO A 1 89 ? 18.479 0.875 4.348 1.00 92.25 89 PRO A CA 1
ATOM 645 C C . PRO A 1 89 ? 17.674 0.362 3.145 1.00 92.25 89 PRO A C 1
ATOM 647 O O . PRO A 1 89 ? 16.627 0.906 2.795 1.00 92.25 89 PRO A O 1
ATOM 650 N N . GLU A 1 90 ? 18.151 -0.711 2.513 1.00 91.81 90 GLU A N 1
ATOM 651 C CA . GLU A 1 90 ? 17.391 -1.384 1.456 1.00 91.81 90 GLU A CA 1
ATOM 652 C C . GLU A 1 90 ? 16.130 -2.040 2.056 1.00 91.81 90 GLU A C 1
ATOM 654 O O . GLU A 1 90 ? 16.235 -2.719 3.085 1.00 91.81 90 GLU A O 1
ATOM 659 N N . PRO A 1 91 ? 14.939 -1.822 1.465 1.00 93.31 91 PRO A N 1
ATOM 660 C CA . PRO A 1 91 ? 13.703 -2.386 1.987 1.00 93.31 91 PRO A CA 1
ATOM 661 C C . PRO A 1 91 ? 13.713 -3.914 1.908 1.00 93.31 91 PRO A C 1
ATOM 663 O O . PRO A 1 91 ? 14.077 -4.490 0.882 1.00 93.31 91 PRO A O 1
ATOM 666 N N . HIS A 1 92 ? 13.245 -4.569 2.964 1.00 93.19 92 HIS A N 1
ATOM 667 C CA . HIS A 1 92 ? 13.125 -6.023 3.029 1.00 93.19 92 HIS A CA 1
ATOM 668 C C . HIS A 1 92 ? 11.852 -6.448 3.760 1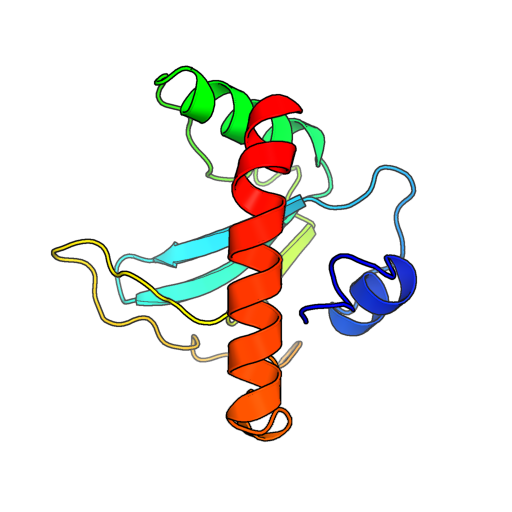.00 93.19 92 HIS A C 1
ATOM 670 O O . HIS A 1 92 ? 11.333 -5.726 4.614 1.00 93.19 92 HIS A O 1
ATOM 676 N N . ASP A 1 93 ? 11.333 -7.627 3.411 1.00 93.56 93 ASP A N 1
ATOM 677 C CA . ASP A 1 93 ? 10.205 -8.198 4.143 1.00 93.56 93 ASP A CA 1
ATOM 678 C C . ASP A 1 93 ? 10.627 -8.503 5.586 1.00 93.56 93 ASP A C 1
ATOM 680 O O . ASP A 1 93 ? 11.668 -9.139 5.782 1.00 93.56 93 ASP A O 1
ATOM 684 N N . PRO A 1 94 ? 9.855 -8.057 6.589 1.00 91.19 94 PRO A N 1
ATOM 685 C CA . PRO A 1 94 ? 10.142 -8.364 7.981 1.00 91.19 94 PRO A CA 1
ATOM 686 C C . PRO A 1 94 ? 10.024 -9.870 8.232 1.00 91.19 94 PRO A C 1
ATOM 688 O O . PRO A 1 94 ? 9.178 -10.554 7.649 1.00 91.19 94 PRO A O 1
ATOM 691 N N . GLU A 1 95 ? 10.842 -10.388 9.148 1.00 86.31 95 GLU A N 1
ATOM 692 C CA . GLU A 1 95 ? 10.664 -11.748 9.649 1.00 86.31 95 GLU A CA 1
ATOM 693 C C . GLU A 1 95 ? 9.385 -11.822 10.491 1.00 86.31 95 GLU A C 1
ATOM 695 O O . GLU A 1 95 ? 9.265 -11.182 11.535 1.00 86.31 95 GLU A O 1
ATOM 700 N N . THR A 1 96 ? 8.424 -12.622 10.037 1.00 81.19 96 THR A N 1
ATOM 701 C CA . THR A 1 96 ? 7.234 -12.981 10.814 1.00 81.19 96 THR A CA 1
ATOM 702 C C . THR A 1 96 ? 7.460 -14.314 11.515 1.00 81.19 96 THR A C 1
ATOM 704 O O . THR A 1 96 ? 8.111 -15.204 10.964 1.00 81.19 96 THR A O 1
ATOM 707 N N . ASP A 1 97 ? 6.846 -14.511 12.676 1.00 80.88 97 ASP A N 1
ATOM 708 C CA . ASP A 1 97 ? 6.837 -15.787 13.410 1.00 80.88 97 ASP A CA 1
ATOM 709 C C . ASP A 1 97 ? 6.080 -16.925 12.690 1.00 80.88 97 ASP A C 1
ATOM 711 O O . ASP A 1 97 ? 6.070 -18.068 13.153 1.00 80.88 97 ASP A O 1
ATOM 715 N N . GLY A 1 98 ? 5.495 -16.632 11.527 1.00 75.38 98 GLY A N 1
ATOM 716 C CA . GLY A 1 98 ? 4.729 -17.566 10.710 1.00 75.38 98 GLY A CA 1
ATOM 717 C C . GLY A 1 98 ? 3.243 -17.594 11.065 1.00 75.38 98 GLY A C 1
ATOM 718 O O . GLY A 1 98 ? 2.488 -18.306 10.401 1.00 75.38 98 GLY A O 1
ATOM 719 N N . GLU A 1 99 ? 2.811 -16.822 12.065 1.00 76.62 99 GLU A N 1
ATOM 720 C CA . GLU A 1 99 ? 1.404 -16.529 12.307 1.00 76.62 99 GLU A CA 1
ATOM 721 C C . GLU A 1 99 ? 0.985 -15.298 11.490 1.00 76.62 99 GLU A C 1
ATOM 723 O O . GLU A 1 99 ? 1.588 -14.2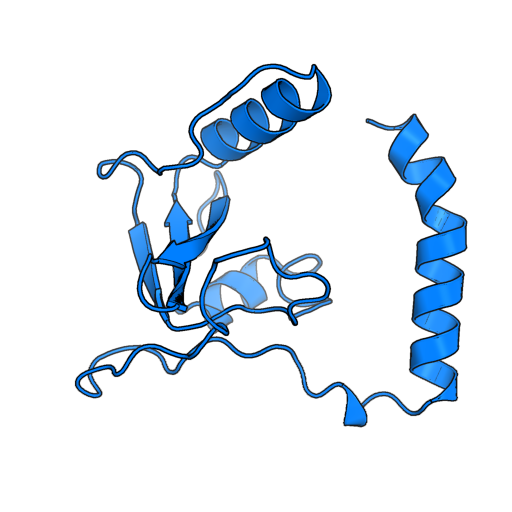31 11.559 1.00 76.62 99 GLU A O 1
ATOM 728 N N . GLY A 1 100 ? -0.072 -15.454 10.687 1.00 75.38 100 GLY A N 1
ATOM 729 C CA . GLY A 1 100 ? -0.637 -14.373 9.879 1.00 75.38 100 GLY A CA 1
ATOM 730 C C . GLY A 1 100 ? -0.360 -14.479 8.373 1.00 75.38 100 GLY A C 1
ATOM 731 O O . GLY A 1 100 ? 0.088 -15.516 7.876 1.00 75.38 100 GLY A O 1
ATOM 732 N N . PRO A 1 101 ? -0.727 -13.433 7.615 1.00 81.69 101 PRO A N 1
ATOM 733 C CA . PRO A 1 101 ? -0.598 -13.417 6.166 1.00 81.69 101 PRO A CA 1
ATOM 734 C C . PRO A 1 101 ? 0.867 -13.311 5.728 1.00 81.69 101 PRO A C 1
ATOM 736 O O . PRO A 1 101 ? 1.687 -12.656 6.369 1.00 81.69 101 PRO A O 1
ATOM 739 N N . ALA A 1 102 ? 1.182 -13.949 4.599 1.00 87.06 102 ALA A N 1
ATOM 740 C CA . ALA A 1 102 ? 2.493 -13.826 3.972 1.00 87.06 102 ALA A CA 1
ATOM 741 C C . ALA A 1 102 ? 2.772 -12.366 3.558 1.00 87.06 102 ALA A C 1
ATOM 743 O O . ALA A 1 102 ? 1.817 -11.636 3.266 1.00 87.06 102 ALA A O 1
ATOM 744 N N . PRO A 1 103 ? 4.053 -11.953 3.467 1.00 90.19 103 PRO A N 1
ATOM 745 C CA . PRO A 1 103 ? 4.411 -10.633 2.970 1.00 90.19 103 PRO A CA 1
ATOM 746 C C . PRO A 1 103 ? 3.732 -10.299 1.645 1.00 90.19 103 PRO A C 1
ATOM 748 O O . PRO A 1 103 ? 3.763 -11.079 0.687 1.00 90.19 103 PRO A O 1
ATOM 751 N N . LEU A 1 104 ? 3.115 -9.120 1.596 1.00 89.81 104 LEU A N 1
ATOM 752 C CA . LEU A 1 104 ? 2.570 -8.558 0.377 1.00 89.81 104 LEU A CA 1
ATOM 753 C C . LEU A 1 104 ? 3.713 -8.353 -0.608 1.00 89.81 104 LEU A C 1
ATOM 755 O O . LEU A 1 104 ? 4.750 -7.770 -0.285 1.00 89.81 104 LEU A O 1
ATOM 759 N N . THR A 1 105 ? 3.491 -8.837 -1.822 1.00 86.12 105 THR A N 1
ATOM 760 C CA . THR A 1 105 ? 4.441 -8.716 -2.918 1.00 86.12 105 THR A CA 1
ATOM 761 C C . THR A 1 105 ? 3.766 -8.059 -4.116 1.00 86.12 105 THR A C 1
ATOM 763 O O . THR A 1 105 ? 2.563 -8.251 -4.345 1.00 86.12 105 THR A O 1
ATOM 766 N N . PRO A 1 106 ? 4.512 -7.263 -4.899 1.00 79.56 106 PRO A N 1
ATOM 767 C CA . PRO A 1 106 ? 4.027 -6.789 -6.181 1.00 79.56 106 PRO A CA 1
ATOM 768 C C . PRO A 1 106 ? 3.611 -7.978 -7.059 1.00 79.56 106 PRO A C 1
ATOM 770 O O . PRO A 1 106 ? 4.127 -9.087 -6.903 1.00 79.56 106 PRO A O 1
ATOM 773 N N . PRO A 1 107 ? 2.648 -7.779 -7.977 1.00 72.12 107 PRO A N 1
ATOM 774 C CA . PRO A 1 107 ? 2.296 -8.829 -8.926 1.00 72.12 107 PRO A CA 1
ATOM 775 C C . PRO A 1 107 ? 3.533 -9.244 -9.728 1.00 72.12 107 PRO A C 1
ATOM 777 O O . PRO A 1 107 ? 4.421 -8.429 -9.976 1.00 72.12 107 PRO A O 1
ATOM 780 N N . ASP A 1 108 ? 3.535 -10.480 -10.215 1.00 72.19 108 ASP A N 1
ATOM 781 C CA . ASP A 1 108 ? 4.575 -10.936 -11.127 1.00 72.19 108 ASP A CA 1
ATOM 782 C C . ASP A 1 108 ? 4.602 -10.062 -12.397 1.00 72.19 108 ASP A C 1
ATOM 784 O O . ASP A 1 108 ? 3.708 -10.124 -13.249 1.00 72.19 108 ASP A O 1
ATOM 788 N N . ALA A 1 109 ? 5.635 -9.226 -12.510 1.00 65.75 109 ALA A N 1
ATOM 789 C CA . ALA A 1 109 ? 5.844 -8.338 -13.644 1.00 65.75 109 ALA A CA 1
ATOM 790 C C . ALA A 1 109 ? 6.292 -9.091 -14.909 1.00 65.75 109 ALA A C 1
ATOM 792 O O . ALA A 1 109 ? 6.176 -8.539 -16.008 1.00 65.75 109 ALA A O 1
ATOM 793 N N . ASP A 1 110 ? 6.762 -10.338 -14.784 1.00 67.75 110 ASP A N 1
ATOM 794 C CA . ASP A 1 110 ? 7.149 -11.189 -15.913 1.00 67.75 110 ASP A CA 1
ATOM 795 C C . ASP A 1 110 ? 5.937 -11.822 -16.604 1.00 67.75 110 ASP A C 1
ATOM 797 O O . ASP A 1 110 ? 6.019 -12.200 -17.778 1.00 67.75 110 ASP A O 1
ATOM 801 N N . ALA A 1 111 ? 4.771 -11.837 -15.945 1.00 66.19 111 ALA A N 1
ATOM 802 C CA . ALA A 1 111 ? 3.505 -12.152 -16.601 1.00 66.19 111 ALA A CA 1
ATOM 803 C C . ALA A 1 111 ? 3.185 -11.156 -17.735 1.0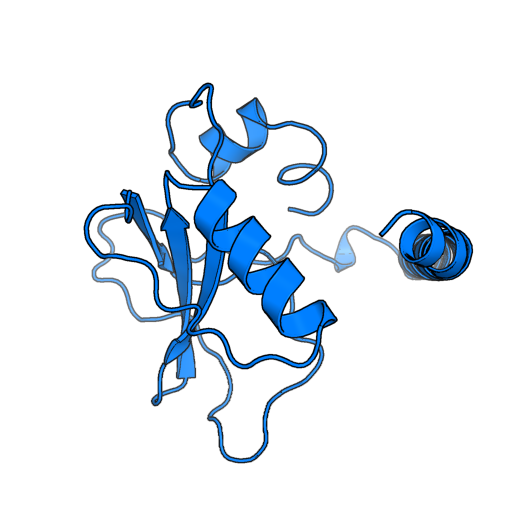0 66.19 111 ALA A C 1
ATOM 805 O O . ALA A 1 111 ? 2.464 -11.492 -18.679 1.00 66.19 111 ALA A O 1
ATOM 806 N N . TRP A 1 112 ? 3.717 -9.928 -17.665 1.00 62.41 112 TRP A N 1
ATOM 807 C CA . TRP A 1 112 ? 3.588 -8.922 -18.715 1.00 62.41 112 TRP A CA 1
ATOM 808 C C . TRP A 1 112 ? 4.863 -8.894 -19.560 1.00 62.41 112 TRP A C 1
ATOM 810 O O . TRP A 1 112 ? 5.929 -8.421 -19.150 1.00 62.41 112 TRP A O 1
ATOM 820 N N . GLY A 1 113 ? 4.742 -9.354 -20.806 1.00 72.69 113 GLY A N 1
ATOM 821 C CA . GLY A 1 113 ? 5.834 -9.282 -21.767 1.00 72.69 113 GLY A CA 1
ATOM 822 C C . GLY A 1 113 ? 6.328 -7.836 -21.965 1.00 72.69 113 GLY A C 1
ATOM 823 O O . GLY A 1 113 ? 5.585 -6.879 -21.718 1.00 72.69 113 GLY A O 1
ATOM 824 N N . PRO A 1 114 ? 7.567 -7.631 -22.456 1.00 70.06 114 PRO A N 1
ATOM 825 C CA . PRO A 1 114 ? 8.162 -6.297 -22.615 1.00 70.06 114 PRO A CA 1
ATOM 826 C C . PRO A 1 114 ? 7.282 -5.299 -23.384 1.00 70.06 114 PRO A C 1
ATOM 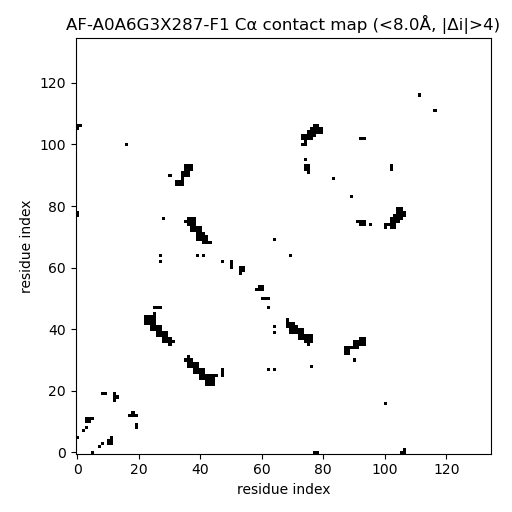828 O O . PRO A 1 114 ? 7.248 -4.115 -23.058 1.00 70.06 114 PRO A O 1
ATOM 831 N N . ALA A 1 115 ? 6.530 -5.781 -24.379 1.00 71.12 115 ALA A N 1
ATOM 832 C CA . ALA A 1 115 ? 5.598 -4.965 -25.150 1.00 71.12 115 ALA A CA 1
ATOM 833 C C . ALA A 1 115 ? 4.392 -4.496 -24.318 1.00 71.12 115 ALA A C 1
ATOM 835 O O . ALA A 1 115 ? 4.003 -3.338 -24.414 1.00 71.12 115 ALA A O 1
ATOM 836 N N . GLN A 1 116 ? 3.825 -5.361 -23.473 1.00 69.06 116 GLN A N 1
ATOM 837 C CA . GLN A 1 116 ? 2.687 -5.015 -22.615 1.00 69.06 116 GLN A CA 1
ATOM 838 C C . GLN A 1 116 ? 3.094 -4.048 -21.504 1.00 69.06 116 GLN A C 1
ATOM 840 O O . GLN A 1 116 ? 2.381 -3.080 -21.256 1.00 69.06 116 GLN A O 1
ATOM 845 N N . ARG A 1 117 ? 4.279 -4.232 -20.907 1.00 70.19 117 ARG A N 1
ATOM 846 C CA . ARG A 1 117 ? 4.835 -3.262 -19.950 1.00 70.19 117 ARG A CA 1
ATOM 847 C C . ARG A 1 117 ? 5.059 -1.895 -20.586 1.00 70.19 117 ARG A C 1
ATOM 849 O O . ARG A 1 117 ? 4.746 -0.879 -19.975 1.00 70.19 117 ARG A O 1
ATOM 856 N N . ARG A 1 118 ? 5.556 -1.864 -21.827 1.00 76.56 118 ARG A N 1
ATOM 857 C CA . ARG A 1 118 ? 5.743 -0.607 -22.555 1.00 76.56 118 ARG A CA 1
ATOM 858 C C . ARG A 1 118 ? 4.416 0.090 -22.848 1.00 76.56 118 ARG A C 1
ATOM 860 O O . ARG A 1 118 ? 4.313 1.281 -22.592 1.00 76.56 118 ARG A O 1
ATOM 867 N N . LEU A 1 119 ? 3.413 -0.654 -23.311 1.00 74.94 119 LEU A N 1
ATOM 868 C CA . LEU A 1 119 ? 2.070 -0.122 -23.548 1.00 74.94 119 LEU A CA 1
ATOM 869 C C . LEU A 1 119 ? 1.436 0.422 -22.262 1.00 74.94 119 LEU A C 1
ATOM 871 O O . LEU A 1 119 ? 0.882 1.512 -22.287 1.00 74.94 119 LEU A O 1
ATOM 875 N N . GLY A 1 120 ? 1.575 -0.283 -21.134 1.00 75.25 120 GLY A N 1
ATOM 876 C CA . GLY A 1 120 ? 1.099 0.204 -19.836 1.00 75.25 120 GLY A CA 1
ATOM 877 C C . GLY A 1 120 ? 1.796 1.493 -19.392 1.00 75.25 120 GLY A C 1
ATOM 878 O O . GLY A 1 120 ? 1.135 2.427 -18.948 1.00 75.25 120 GLY A O 1
ATOM 879 N N . ALA A 1 121 ? 3.118 1.584 -19.562 1.00 73.19 121 ALA A N 1
ATOM 880 C CA . ALA A 1 121 ? 3.868 2.801 -19.251 1.00 73.19 121 ALA A CA 1
ATOM 881 C C . ALA A 1 121 ? 3.486 3.979 -20.165 1.00 73.19 121 ALA A C 1
ATOM 883 O O . ALA A 1 121 ? 3.363 5.106 -19.688 1.00 73.19 121 ALA A O 1
ATOM 884 N N . ASP A 1 122 ? 3.286 3.724 -21.461 1.00 79.31 122 ASP A N 1
ATOM 885 C CA . ASP A 1 122 ? 2.861 4.746 -22.419 1.00 79.31 122 ASP A CA 1
ATOM 886 C C . ASP A 1 122 ? 1.423 5.225 -22.117 1.00 79.31 122 ASP A C 1
ATOM 888 O O . ASP A 1 122 ? 1.155 6.422 -22.208 1.00 79.31 122 ASP A O 1
ATOM 892 N N . GLU A 1 123 ? 0.526 4.336 -21.674 1.00 76.38 123 GLU A N 1
ATOM 893 C CA . GLU A 1 123 ? -0.834 4.694 -21.242 1.00 76.38 123 GLU A CA 1
ATOM 894 C C . GLU A 1 123 ? -0.816 5.548 -19.967 1.00 76.38 123 GLU A C 1
ATOM 896 O O . GLU A 1 123 ? -1.426 6.612 -19.937 1.00 76.38 123 GLU A O 1
ATOM 901 N N . ILE A 1 124 ? -0.051 5.157 -18.938 1.00 75.75 124 ILE A N 1
ATOM 902 C CA . ILE A 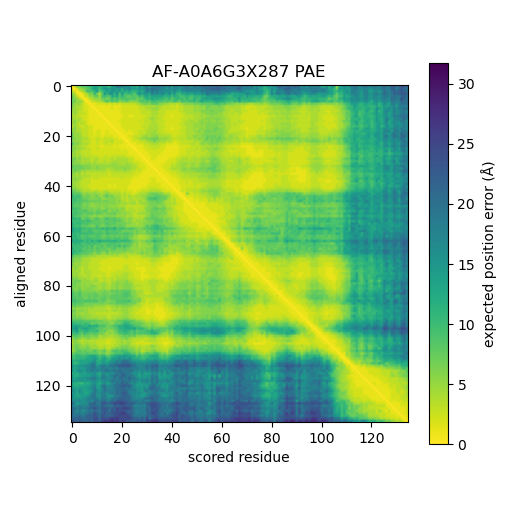1 124 ? 0.116 5.971 -17.720 1.00 75.75 124 ILE A CA 1
ATOM 903 C C . ILE A 1 124 ? 0.665 7.354 -18.077 1.00 75.75 124 ILE A C 1
ATOM 905 O O . ILE A 1 124 ? 0.145 8.360 -17.604 1.00 75.75 124 ILE A O 1
ATOM 909 N N . ALA A 1 125 ? 1.681 7.431 -18.940 1.00 75.50 125 ALA A N 1
ATOM 910 C CA . ALA A 1 125 ? 2.243 8.705 -19.375 1.00 75.50 125 ALA A CA 1
ATOM 911 C C . ALA A 1 125 ? 1.225 9.573 -20.139 1.00 75.50 125 ALA A C 1
ATOM 913 O O . ALA A 1 125 ? 1.235 10.795 -19.983 1.00 75.50 125 ALA A O 1
ATOM 914 N N . ALA A 1 126 ? 0.344 8.959 -20.936 1.00 77.94 126 ALA A N 1
ATOM 915 C CA . ALA A 1 126 ? -0.717 9.653 -21.664 1.00 77.94 126 ALA A CA 1
ATOM 916 C C . ALA A 1 126 ? -1.826 10.170 -20.735 1.00 77.94 126 ALA A C 1
ATOM 918 O O . ALA A 1 126 ? -2.319 11.282 -20.926 1.00 77.94 126 ALA A O 1
ATOM 919 N N . GLN A 1 127 ? -2.194 9.394 -19.713 1.00 74.06 127 GLN A N 1
ATOM 920 C CA . GLN A 1 127 ? -3.238 9.770 -18.758 1.00 74.06 127 GLN A CA 1
ATOM 921 C C . GLN A 1 127 ? -2.727 10.711 -17.657 1.00 74.06 127 GLN A C 1
ATOM 923 O O . GLN A 1 127 ? -3.503 11.492 -17.110 1.00 74.06 127 GLN A O 1
ATOM 928 N N . TRP A 1 128 ? -1.421 10.716 -17.368 1.00 68.1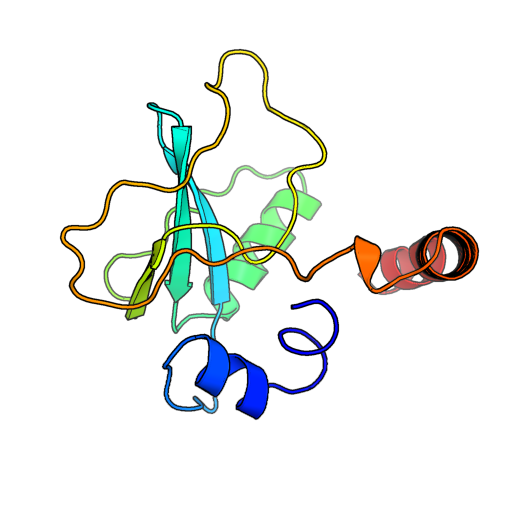2 128 TRP A N 1
ATOM 929 C CA . TRP A 1 128 ? -0.821 11.495 -16.279 1.00 68.12 128 TRP A CA 1
ATOM 930 C C . TRP A 1 128 ? -1.118 12.997 -16.347 1.00 68.12 128 TRP A C 1
ATOM 932 O O . TRP A 1 128 ? -1.352 13.634 -15.320 1.00 68.12 128 TRP A O 1
ATOM 942 N N . SER A 1 129 ? -1.121 13.591 -17.545 1.00 72.44 129 SER A N 1
ATOM 943 C CA . SER A 1 129 ? -1.489 15.003 -17.703 1.00 72.44 129 SER A CA 1
ATOM 944 C C . SER A 1 129 ? -2.957 15.259 -17.378 1.00 72.44 129 SER A C 1
ATOM 946 O O . SER A 1 129 ? -3.257 16.267 -16.755 1.00 72.44 129 SER A O 1
ATOM 948 N N . VAL A 1 130 ? -3.847 14.337 -17.752 1.00 76.38 130 VAL A N 1
ATOM 949 C CA . VAL A 1 130 ? -5.291 14.453 -17.508 1.00 76.38 130 VAL A CA 1
ATOM 950 C C . VAL A 1 130 ? -5.605 14.267 -16.025 1.00 76.38 130 VAL A C 1
ATOM 952 O O . VAL A 1 130 ? -6.379 15.034 -15.465 1.00 76.38 130 VAL A O 1
ATOM 955 N N . TRP A 1 131 ? -4.977 13.295 -15.363 1.00 75.31 131 TRP A N 1
ATOM 956 C CA . TRP A 1 131 ? -5.167 13.062 -13.929 1.00 75.31 131 TRP A CA 1
ATOM 957 C C . TRP A 1 131 ? -4.665 14.229 -13.078 1.00 75.31 131 TRP A C 1
ATOM 959 O O . TRP A 1 131 ? -5.351 14.634 -12.146 1.00 75.31 131 TRP A O 1
ATOM 969 N N . ARG A 1 132 ? -3.530 14.843 -13.443 1.00 65.75 132 ARG A N 1
ATOM 970 C CA . ARG A 1 132 ? -3.048 16.064 -12.772 1.00 65.75 132 ARG A CA 1
ATOM 971 C C . ARG A 1 132 ? -3.980 17.263 -12.903 1.00 65.75 132 ARG A C 1
ATOM 973 O O . ARG A 1 132 ? -3.874 18.173 -12.098 1.00 65.75 132 ARG A O 1
ATOM 980 N N . GLU A 1 133 ? -4.810 17.310 -13.938 1.00 71.62 133 GLU A N 1
ATOM 981 C CA . GLU A 1 133 ? -5.764 18.404 -14.146 1.00 71.62 133 GLU A CA 1
ATOM 982 C C . GLU A 1 133 ? -7.083 18.189 -13.385 1.00 71.62 133 GLU A C 1
ATOM 984 O O . GLU A 1 133 ? -7.904 19.103 -13.328 1.00 71.62 133 GLU A O 1
ATOM 989 N N . GLN A 1 134 ? -7.303 16.991 -12.833 1.00 62.28 134 GLN A N 1
ATOM 990 C CA . GLN A 1 134 ? -8.503 16.622 -12.070 1.00 62.28 134 GLN A CA 1
ATOM 991 C C . GLN A 1 134 ? -8.291 16.629 -10.549 1.00 62.28 134 GLN A C 1
ATOM 993 O O . GLN A 1 134 ? -9.277 16.574 -9.814 1.00 62.28 134 GLN A O 1
ATOM 998 N N . LEU A 1 135 ? -7.033 16.686 -10.104 1.00 48.81 135 LEU A N 1
ATOM 999 C CA . LEU A 1 135 ? -6.636 17.014 -8.733 1.00 48.81 135 LEU A CA 1
ATOM 1000 C C . LEU A 1 135 ? -6.730 18.531 -8.514 1.00 48.81 135 LEU A C 1
ATOM 1002 O O . LEU A 1 135 ? -7.226 18.934 -7.440 1.00 48.81 135 LEU A O 1
#